Protein AF-A0A5M9MVK0-F1 (afdb_monomer_lite)

Structure (mmCIF, N/CA/C/O backbone):
data_AF-A0A5M9MVK0-F1
#
_entry.id   AF-A0A5M9MVK0-F1
#
loop_
_atom_site.group_PDB
_atom_site.id
_atom_site.type_symbol
_atom_site.label_atom_id
_atom_site.label_alt_id
_atom_site.label_comp_id
_atom_site.label_asym_id
_atom_site.label_entity_id
_atom_site.label_seq_id
_atom_site.pdbx_PDB_ins_code
_atom_site.Cartn_x
_atom_site.Cartn_y
_atom_site.Cartn_z
_atom_site.occupancy
_atom_site.B_iso_or_equiv
_atom_site.auth_seq_id
_atom_site.auth_comp_id
_atom_site.auth_asym_id
_atom_site.auth_atom_id
_atom_site.pdbx_PDB_model_num
ATOM 1 N N . MET A 1 1 ? 0.344 11.524 -24.138 1.00 36.38 1 MET A N 1
ATOM 2 C CA . MET A 1 1 ? -0.843 10.636 -24.146 1.00 36.38 1 MET A CA 1
ATOM 3 C C . MET A 1 1 ? -0.519 9.137 -24.296 1.00 36.38 1 MET A C 1
ATOM 5 O O . MET A 1 1 ? -1.349 8.335 -23.906 1.00 36.38 1 MET A O 1
ATOM 9 N N . GLY A 1 2 ? 0.667 8.726 -24.784 1.00 38.19 2 GLY A N 1
ATOM 10 C CA . GLY A 1 2 ? 0.976 7.302 -25.051 1.00 38.19 2 GLY A CA 1
ATOM 11 C C . GLY A 1 2 ? 1.421 6.419 -23.866 1.00 38.19 2 GLY A C 1
ATOM 12 O O . GLY A 1 2 ? 1.203 5.216 -23.910 1.00 38.19 2 GLY A O 1
ATOM 13 N N . ILE A 1 3 ? 2.002 6.976 -22.795 1.00 40.34 3 ILE A N 1
ATOM 14 C CA . ILE A 1 3 ? 2.539 6.180 -21.662 1.00 40.34 3 ILE A CA 1
ATOM 15 C C . ILE A 1 3 ? 1.427 5.726 -20.691 1.00 40.34 3 ILE A C 1
ATOM 17 O O . ILE A 1 3 ? 1.488 4.633 -20.139 1.00 40.34 3 ILE A O 1
ATOM 21 N N . ALA A 1 4 ? 0.373 6.533 -20.533 1.00 44.88 4 ALA A N 1
ATOM 22 C CA . ALA A 1 4 ? -0.757 6.267 -19.634 1.00 44.88 4 ALA A CA 1
ATOM 23 C C . ALA A 1 4 ? -1.540 4.991 -19.997 1.00 44.88 4 ALA A C 1
ATOM 25 O O . ALA A 1 4 ? -1.917 4.208 -19.124 1.00 44.88 4 ALA A O 1
ATOM 26 N N . LEU A 1 5 ? -1.733 4.766 -21.303 1.00 36.94 5 LEU A N 1
ATOM 27 C CA . LEU A 1 5 ? -2.538 3.669 -21.838 1.00 36.94 5 LEU A CA 1
ATOM 28 C C . LEU A 1 5 ? -1.885 2.297 -21.599 1.00 36.94 5 LEU A C 1
ATOM 30 O O . LEU A 1 5 ? -2.583 1.327 -21.318 1.00 36.94 5 LEU A O 1
ATOM 34 N N . ALA A 1 6 ? -0.550 2.223 -21.641 1.00 43.31 6 ALA A N 1
ATOM 35 C CA . ALA A 1 6 ? 0.194 0.990 -21.373 1.00 43.31 6 ALA A CA 1
ATOM 36 C C . ALA A 1 6 ? 0.114 0.559 -19.898 1.00 43.31 6 ALA A C 1
ATOM 38 O O . ALA A 1 6 ? 0.189 -0.630 -19.595 1.00 43.31 6 ALA A O 1
ATOM 39 N N . LEU A 1 7 ? -0.082 1.516 -18.985 1.00 53.75 7 LEU A N 1
ATOM 40 C CA . LEU A 1 7 ? -0.168 1.267 -17.548 1.00 53.75 7 LEU A CA 1
ATOM 41 C C . LEU A 1 7 ? -1.604 1.027 -17.065 1.00 53.75 7 LEU A C 1
ATOM 43 O O . LEU A 1 7 ? -1.767 0.716 -15.896 1.00 53.75 7 LEU A O 1
ATOM 47 N N . ARG A 1 8 ? -2.632 1.133 -17.926 1.00 61.59 8 ARG A N 1
ATOM 48 C CA . ARG A 1 8 ? -4.062 1.138 -17.538 1.00 61.59 8 ARG A CA 1
ATOM 49 C C . ARG A 1 8 ? -4.407 2.209 -16.492 1.00 61.59 8 ARG A C 1
ATOM 51 O O . ARG A 1 8 ? -5.225 1.982 -15.604 1.00 61.59 8 ARG A O 1
ATOM 58 N N . LEU A 1 9 ? -3.773 3.373 -16.592 1.00 65.62 9 LEU A N 1
ATOM 59 C CA . LEU A 1 9 ? -4.194 4.568 -15.864 1.00 65.62 9 LEU A CA 1
ATOM 60 C C . LEU A 1 9 ? -5.198 5.327 -16.727 1.00 65.62 9 LEU A C 1
ATOM 62 O O . LEU A 1 9 ? -4.966 5.520 -17.925 1.00 65.62 9 LEU A O 1
ATOM 66 N N . THR A 1 10 ? -6.309 5.754 -16.137 1.00 71.31 10 THR A N 1
ATOM 67 C CA . THR A 1 10 ? -7.255 6.631 -16.829 1.00 71.31 10 THR A CA 1
ATOM 68 C C . THR A 1 10 ? -6.709 8.062 -16.885 1.00 71.31 10 THR A C 1
ATOM 70 O O . THR A 1 10 ? -5.793 8.443 -16.151 1.00 71.31 10 THR A O 1
ATOM 73 N N . ALA A 1 11 ? -7.250 8.886 -17.786 1.00 68.81 11 ALA A N 1
ATOM 74 C CA . ALA A 1 11 ? -6.908 10.309 -17.815 1.00 68.81 11 ALA A CA 1
ATOM 75 C C . ALA A 1 11 ? -7.329 11.019 -16.514 1.00 68.81 11 ALA A C 1
ATOM 77 O O . ALA A 1 11 ? -6.632 11.921 -16.053 1.00 68.81 11 ALA A O 1
ATOM 78 N N . GLU A 1 12 ? -8.430 10.567 -15.911 1.00 72.62 12 GLU A N 1
ATOM 79 C CA . GLU A 1 12 ? -8.932 11.051 -14.628 1.00 72.62 12 GLU A CA 1
ATOM 80 C C . GLU A 1 12 ? -7.954 10.730 -13.491 1.00 72.62 12 GLU A C 1
ATOM 82 O O . GLU A 1 12 ? -7.548 11.641 -12.764 1.00 72.62 12 GLU A O 1
ATOM 87 N N . ASP A 1 13 ? -7.460 9.485 -13.429 1.00 73.88 13 ASP A N 1
ATOM 88 C CA . ASP A 1 13 ? -6.416 9.075 -12.482 1.00 73.88 13 ASP A CA 1
ATOM 89 C C . ASP A 1 13 ? -5.228 10.031 -12.551 1.00 73.88 13 ASP A C 1
ATOM 91 O O . ASP A 1 13 ? -4.828 10.590 -11.537 1.00 73.88 13 ASP A O 1
ATOM 95 N N . LEU A 1 14 ? -4.713 1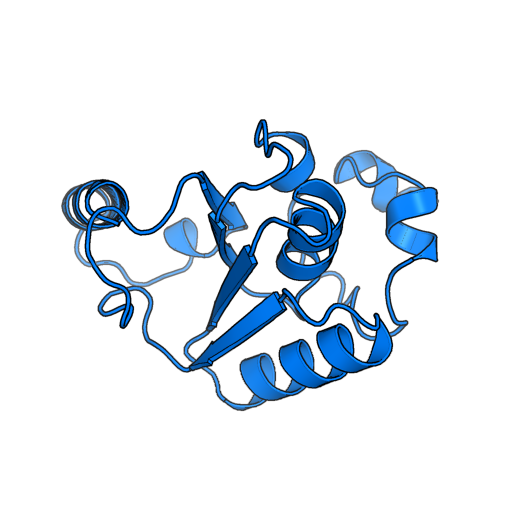0.304 -13.752 1.00 71.69 14 LEU A N 1
ATOM 96 C CA . LEU A 1 14 ? -3.565 11.193 -13.933 1.00 71.69 14 LEU A CA 1
ATOM 97 C C . LEU A 1 14 ? -3.849 12.644 -13.550 1.00 71.69 14 LEU A C 1
ATOM 99 O O . LEU A 1 14 ? -2.997 13.279 -12.934 1.00 71.69 14 LEU A O 1
ATOM 103 N N . SER A 1 15 ? -5.028 13.162 -13.896 1.00 74.25 15 SER A N 1
ATOM 104 C CA . SER A 1 15 ? -5.419 14.540 -13.572 1.00 74.25 15 SER A CA 1
ATOM 105 C C . SER A 1 15 ? -5.560 14.784 -12.068 1.00 74.25 15 SER A C 1
ATOM 107 O O . SER A 1 15 ? -5.383 15.903 -11.598 1.00 74.25 15 SER A O 1
ATOM 109 N N . SER A 1 16 ? -5.836 13.724 -11.309 1.00 76.62 16 SER A N 1
ATOM 110 C CA . SER A 1 16 ? -6.009 13.776 -9.860 1.00 76.62 16 SER A CA 1
ATOM 111 C C . SER A 1 16 ? -4.696 13.625 -9.078 1.00 76.62 16 SER A C 1
ATOM 113 O O . SER A 1 16 ? -4.688 13.725 -7.850 1.00 76.62 16 SER A O 1
ATOM 115 N N . LEU A 1 17 ? -3.571 13.339 -9.739 1.00 77.94 17 LEU A N 1
ATOM 116 C CA . LEU A 1 17 ? -2.289 13.127 -9.066 1.00 77.94 17 LEU A CA 1
ATOM 117 C C . LEU A 1 17 ? -1.498 14.436 -8.926 1.00 77.94 17 LEU A C 1
ATOM 119 O O . LEU A 1 17 ? -1.438 15.225 -9.869 1.00 77.94 17 LEU A O 1
ATOM 123 N N . PRO A 1 18 ? -0.804 14.649 -7.794 1.00 78.31 18 PRO A N 1
ATOM 124 C CA . PRO A 1 18 ? 0.179 15.721 -7.685 1.00 78.31 18 PRO A CA 1
ATOM 125 C C . PRO A 1 18 ? 1.293 15.594 -8.745 1.00 78.31 18 PRO A C 1
ATOM 127 O O . PRO A 1 18 ? 1.743 14.491 -9.060 1.00 78.31 18 PRO A O 1
ATOM 130 N N . GLU A 1 19 ? 1.821 16.722 -9.239 1.00 67.12 19 GLU A N 1
ATOM 131 C CA . GLU A 1 19 ? 2.839 16.752 -10.315 1.00 67.12 19 GLU A CA 1
ATOM 132 C C . GLU A 1 19 ? 4.075 15.871 -10.049 1.00 67.12 19 GLU A C 1
ATOM 134 O O . GLU A 1 19 ? 4.648 15.298 -10.972 1.00 67.12 19 GLU A O 1
ATOM 139 N N . LYS A 1 20 ? 4.492 15.722 -8.783 1.00 61.56 20 LYS A N 1
ATOM 140 C CA . LYS A 1 20 ? 5.680 14.937 -8.391 1.00 61.56 20 LYS A CA 1
ATOM 141 C C . LYS A 1 20 ? 5.396 13.452 -8.146 1.00 61.56 20 LYS A C 1
ATOM 143 O O . LYS A 1 20 ? 6.261 12.742 -7.634 1.00 61.56 20 LYS A O 1
ATOM 148 N N . THR A 1 21 ? 4.199 12.971 -8.472 1.00 60.53 21 THR A N 1
ATOM 149 C CA . THR A 1 21 ? 3.802 11.583 -8.212 1.00 60.53 21 THR A CA 1
ATOM 150 C C . THR A 1 21 ? 4.086 10.647 -9.385 1.00 60.53 21 THR A C 1
ATOM 152 O O . THR A 1 21 ? 4.253 9.448 -9.169 1.00 60.53 21 THR A O 1
ATOM 155 N N . ASN A 1 22 ? 4.228 11.163 -10.606 1.00 63.50 22 ASN A N 1
ATOM 156 C CA . ASN A 1 22 ? 4.587 10.357 -11.770 1.00 63.50 22 ASN A CA 1
ATOM 157 C C . ASN A 1 22 ? 6.067 10.536 -12.143 1.00 63.50 22 ASN A C 1
ATOM 159 O O . ASN A 1 22 ? 6.409 11.266 -13.068 1.00 63.50 22 ASN A O 1
ATOM 163 N N . LEU A 1 23 ? 6.954 9.842 -11.427 1.00 59.09 23 LEU A N 1
ATOM 164 C CA . LEU A 1 23 ? 8.397 9.848 -11.709 1.00 59.09 23 LEU A CA 1
ATOM 165 C C . LEU A 1 23 ? 8.806 8.919 -12.872 1.00 59.09 23 LEU A C 1
ATOM 167 O O . LEU A 1 23 ? 9.993 8.684 -13.075 1.00 59.09 23 LEU A O 1
ATOM 171 N N . GLY A 1 24 ? 7.851 8.324 -13.599 1.00 58.44 24 GLY A N 1
ATOM 172 C CA . GLY A 1 24 ? 8.143 7.355 -14.667 1.00 58.44 24 GLY A CA 1
ATOM 173 C C . GLY A 1 24 ? 8.703 6.010 -14.178 1.00 58.44 24 GLY A C 1
ATOM 174 O O . GLY A 1 24 ? 9.171 5.209 -14.979 1.00 58.44 24 GLY A O 1
ATOM 175 N N . LEU A 1 25 ? 8.656 5.747 -12.868 1.00 57.69 25 LEU A N 1
ATOM 176 C CA . LEU A 1 25 ? 9.147 4.508 -12.244 1.00 57.69 25 LEU A CA 1
ATOM 177 C C . LEU A 1 25 ? 8.075 3.406 -12.148 1.00 57.69 25 LEU A C 1
ATOM 179 O O . LEU A 1 25 ? 8.375 2.273 -11.772 1.00 57.69 25 LEU A O 1
ATOM 183 N N . CYS A 1 26 ? 6.827 3.741 -12.472 1.00 59.19 26 CYS A N 1
ATOM 184 C CA . CYS A 1 26 ? 5.688 2.838 -12.401 1.00 59.19 26 CYS A CA 1
ATOM 185 C C . CYS A 1 26 ? 5.685 1.874 -13.602 1.00 59.19 26 CYS A C 1
ATOM 187 O O . CYS A 1 26 ? 5.766 2.312 -14.748 1.00 59.19 26 CYS A O 1
ATOM 189 N N . CYS A 1 27 ? 5.613 0.564 -13.344 1.00 59.47 27 CYS A N 1
ATOM 190 C CA . CYS A 1 27 ? 5.649 -0.477 -14.383 1.00 59.47 27 CYS A CA 1
ATOM 191 C C . CYS A 1 27 ? 4.252 -1.018 -14.760 1.00 59.47 27 CYS A C 1
ATOM 193 O O . CYS A 1 27 ? 4.146 -1.834 -15.672 1.00 59.47 27 CYS A O 1
ATOM 195 N N . GLY A 1 28 ? 3.193 -0.579 -14.071 1.00 66.38 28 GLY A N 1
ATOM 196 C CA . GLY A 1 28 ? 1.785 -0.917 -14.332 1.00 66.38 28 GLY A CA 1
ATOM 197 C C . GLY A 1 28 ? 0.857 -0.313 -13.272 1.00 66.38 28 GLY A C 1
ATOM 198 O O . GLY A 1 28 ? 1.353 0.199 -12.279 1.00 66.38 28 GLY A O 1
ATOM 199 N N . ASN A 1 29 ? -0.466 -0.385 -13.446 1.00 70.69 29 ASN A N 1
ATOM 200 C CA . ASN A 1 29 ? -1.455 0.008 -12.431 1.00 70.69 29 ASN A CA 1
ATOM 201 C C . ASN A 1 29 ? -2.021 -1.236 -11.713 1.00 70.69 29 ASN A C 1
ATOM 203 O O . ASN A 1 29 ? -3.025 -1.785 -12.178 1.00 70.69 29 ASN A O 1
ATOM 207 N N . PRO A 1 30 ? -1.418 -1.716 -10.606 1.00 71.62 30 PRO A N 1
ATOM 208 C CA . PRO A 1 30 ? -1.944 -2.860 -9.864 1.00 71.62 30 PRO A CA 1
ATOM 209 C C . PRO A 1 30 ? -3.336 -2.586 -9.288 1.00 71.62 30 PRO A C 1
ATOM 211 O O . PRO A 1 30 ? -4.116 -3.525 -9.187 1.00 71.62 30 PRO A O 1
ATOM 214 N N . VAL A 1 31 ? -3.691 -1.330 -8.992 1.00 72.88 31 VAL A N 1
ATOM 215 C CA . VAL A 1 31 ? -5.031 -0.951 -8.504 1.00 72.88 31 VAL A CA 1
ATOM 216 C C . VAL A 1 31 ? -6.105 -1.225 -9.559 1.00 72.88 31 VAL A C 1
ATOM 218 O O . VAL A 1 31 ? -7.204 -1.640 -9.222 1.00 72.88 31 VAL A O 1
ATOM 221 N N . GLY A 1 32 ? -5.785 -1.069 -10.847 1.00 72.88 32 GLY A N 1
ATOM 222 C CA . GLY A 1 32 ? -6.696 -1.403 -11.947 1.00 72.88 32 GLY A CA 1
ATOM 223 C C . GLY A 1 32 ? -6.909 -2.909 -12.163 1.00 72.88 32 GLY A C 1
ATOM 224 O O . GLY A 1 32 ? -7.855 -3.298 -12.845 1.00 72.88 32 GLY A O 1
ATOM 225 N N . PHE A 1 33 ? -6.037 -3.760 -11.611 1.00 75.19 33 PHE A N 1
ATOM 226 C CA . PHE A 1 33 ? -6.177 -5.223 -11.640 1.00 75.19 33 PHE A CA 1
ATOM 227 C C . PHE A 1 33 ? -6.690 -5.792 -10.318 1.00 75.19 33 PHE A C 1
ATOM 229 O O . PHE A 1 33 ? -7.357 -6.825 -10.308 1.00 75.19 33 PHE A O 1
ATOM 236 N N . ALA A 1 34 ? -6.368 -5.135 -9.208 1.00 76.25 34 ALA A N 1
ATOM 237 C CA . ALA A 1 34 ? -6.881 -5.466 -7.900 1.00 76.25 34 ALA A CA 1
ATOM 238 C C . ALA A 1 34 ? -8.358 -5.067 -7.840 1.00 76.25 34 ALA A C 1
ATOM 240 O O . ALA A 1 34 ? -8.733 -3.940 -8.152 1.00 76.25 34 ALA A O 1
ATOM 241 N N . ASN A 1 35 ? -9.221 -5.996 -7.436 1.00 84.38 35 ASN A N 1
ATOM 242 C CA . ASN A 1 35 ? -10.640 -5.711 -7.237 1.00 84.38 35 ASN A CA 1
ATOM 243 C C . ASN A 1 35 ? -10.864 -4.982 -5.902 1.00 84.38 35 ASN A C 1
ATOM 245 O O . ASN A 1 35 ? -11.641 -5.459 -5.081 1.00 84.38 35 ASN A O 1
ATOM 249 N N . VAL A 1 36 ? -10.146 -3.874 -5.689 1.00 89.56 36 VAL A N 1
ATOM 250 C CA . VAL A 1 36 ? -10.219 -3.055 -4.474 1.00 89.56 36 VAL A CA 1
ATOM 251 C C . VAL A 1 36 ? -11.638 -2.526 -4.320 1.00 89.56 36 VAL A C 1
ATOM 253 O O . VAL A 1 36 ? -12.195 -1.925 -5.251 1.00 89.56 36 VAL A O 1
ATOM 256 N N . LYS A 1 37 ? -12.228 -2.749 -3.150 1.00 90.88 37 LYS A N 1
ATOM 257 C CA . LYS A 1 37 ? -13.592 -2.341 -2.819 1.00 90.88 37 LYS A CA 1
ATOM 258 C C . LYS A 1 37 ? -13.597 -1.193 -1.828 1.00 90.88 37 LYS A C 1
ATOM 260 O O . LYS A 1 37 ? -12.628 -0.912 -1.134 1.00 90.88 37 LYS A O 1
ATOM 265 N N . GLU A 1 38 ? -14.733 -0.517 -1.790 1.00 95.31 38 GLU A N 1
ATOM 266 C CA . GLU A 1 38 ? -15.007 0.484 -0.773 1.00 95.31 38 GLU A CA 1
ATOM 267 C C . GLU A 1 38 ? -14.962 -0.138 0.631 1.00 95.31 38 GLU A C 1
ATOM 269 O O . GLU A 1 38 ? -15.485 -1.232 0.837 1.00 95.31 38 GLU A O 1
ATOM 274 N N . GLY A 1 39 ? -14.337 0.567 1.577 1.00 96.31 39 GLY A N 1
ATOM 275 C CA . GLY A 1 39 ? -14.193 0.135 2.968 1.00 96.31 39 GLY A CA 1
ATOM 276 C C . GLY A 1 39 ? -13.028 -0.818 3.246 1.00 96.31 39 GLY A C 1
ATOM 277 O O . GLY A 1 39 ? -12.770 -1.098 4.409 1.00 96.31 39 GLY A O 1
ATOM 278 N N . GLU A 1 40 ? -12.319 -1.303 2.222 1.00 97.00 40 GLU A N 1
ATOM 279 C CA . GLU A 1 40 ? -11.189 -2.222 2.414 1.00 97.00 40 GLU A CA 1
ATOM 280 C C . GLU A 1 40 ? -9.949 -1.513 2.980 1.00 97.00 40 GLU A C 1
ATOM 282 O O . GLU A 1 40 ? -9.681 -0.339 2.698 1.00 97.00 40 GLU A O 1
ATOM 287 N N . THR A 1 41 ? -9.154 -2.267 3.736 1.00 97.12 41 THR A N 1
ATOM 288 C CA . THR A 1 41 ? -7.785 -1.911 4.108 1.00 97.12 41 THR A CA 1
ATOM 289 C C . THR A 1 41 ? -6.819 -2.485 3.078 1.00 97.12 41 THR A C 1
ATOM 291 O O . THR A 1 41 ?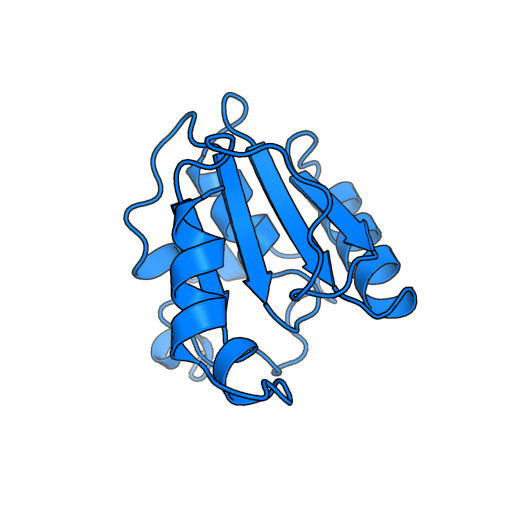 -6.756 -3.697 2.869 1.00 97.12 41 THR A O 1
ATOM 294 N N . VAL A 1 42 ? -6.049 -1.617 2.421 1.00 96.12 42 VAL A N 1
ATOM 295 C CA . VAL A 1 42 ? -5.131 -1.988 1.336 1.00 96.12 42 VAL A CA 1
ATOM 296 C C . VAL A 1 42 ? -3.679 -1.772 1.756 1.00 96.12 42 VAL A C 1
ATOM 298 O O . VAL A 1 42 ? -3.300 -0.676 2.164 1.00 96.12 42 VAL A O 1
ATOM 301 N N . LEU A 1 43 ? -2.835 -2.788 1.585 1.00 94.88 43 LEU A N 1
ATOM 302 C CA . LEU A 1 43 ? -1.384 -2.690 1.756 1.00 94.88 43 LEU A CA 1
ATOM 303 C C . LEU A 1 43 ? -0.696 -2.505 0.399 1.00 94.88 43 LEU A C 1
ATOM 305 O O . LEU A 1 43 ? -0.752 -3.383 -0.464 1.00 94.88 43 LEU A O 1
ATOM 309 N N . ASP A 1 44 ? -0.001 -1.382 0.231 1.00 93.00 44 ASP A N 1
ATOM 310 C CA . ASP A 1 44 ? 0.773 -1.046 -0.962 1.00 93.00 44 ASP A CA 1
ATOM 311 C C . ASP A 1 44 ? 2.265 -1.371 -0.794 1.00 93.00 44 ASP A C 1
ATOM 313 O O . ASP A 1 44 ? 3.004 -0.701 -0.063 1.00 93.00 44 ASP A O 1
ATOM 317 N N . LEU A 1 45 ? 2.712 -2.395 -1.524 1.00 88.50 45 LEU A N 1
ATOM 318 C CA . LEU A 1 45 ? 4.107 -2.808 -1.659 1.00 88.50 45 LEU A CA 1
ATOM 319 C C . LEU A 1 45 ? 4.674 -2.321 -3.002 1.00 88.50 45 LEU A C 1
ATOM 321 O O . LEU A 1 45 ? 4.987 -3.120 -3.892 1.00 88.50 45 LEU A O 1
ATOM 325 N N . SER A 1 46 ? 4.806 -1.004 -3.160 1.00 80.31 46 SER A N 1
ATOM 326 C CA . SER A 1 46 ? 5.270 -0.385 -4.409 1.00 80.31 46 SER A CA 1
ATOM 327 C C . SER A 1 46 ? 6.423 0.598 -4.201 1.00 80.31 46 SER A C 1
ATOM 329 O O . SER A 1 46 ? 6.411 1.467 -3.323 1.00 80.31 46 SER A O 1
ATOM 331 N N . SER A 1 47 ? 7.433 0.487 -5.067 1.00 65.00 47 SER A N 1
ATOM 332 C CA . SER A 1 47 ? 8.620 1.346 -5.080 1.00 65.00 47 SER A CA 1
ATOM 333 C C . SER A 1 47 ? 8.406 2.517 -6.038 1.00 65.00 47 SER A C 1
ATOM 335 O O . SER A 1 47 ? 8.889 2.504 -7.172 1.00 65.00 47 SER A O 1
ATOM 337 N N . SER A 1 48 ? 7.628 3.512 -5.622 1.00 73.44 48 SER A N 1
ATOM 338 C CA . SER A 1 48 ? 7.408 4.734 -6.399 1.00 73.44 48 SER A CA 1
ATOM 339 C C . SER A 1 48 ? 7.060 5.907 -5.483 1.00 73.44 48 SER A C 1
ATOM 341 O O . SER A 1 48 ? 6.951 5.757 -4.276 1.00 73.44 48 SER A O 1
ATOM 343 N N . SER A 1 49 ? 6.860 7.097 -6.036 1.00 75.31 49 SER A N 1
ATOM 344 C CA . SER A 1 49 ? 6.444 8.319 -5.325 1.00 75.31 49 SER A CA 1
ATOM 345 C C . SER A 1 49 ? 5.039 8.265 -4.694 1.00 75.31 49 SER A C 1
ATOM 347 O O . SER A 1 49 ? 4.512 9.304 -4.295 1.00 75.31 49 SER A O 1
ATOM 349 N N . GLY A 1 50 ? 4.427 7.081 -4.612 1.00 80.94 50 GLY A N 1
ATOM 350 C CA . GLY A 1 50 ? 3.122 6.867 -3.996 1.00 80.94 50 GLY A CA 1
ATOM 351 C C . GLY A 1 50 ? 1.949 6.974 -4.968 1.00 80.94 50 GLY A C 1
ATOM 352 O O . GLY A 1 50 ? 0.865 7.349 -4.553 1.00 80.94 50 GLY A O 1
ATOM 353 N N . ILE A 1 51 ? 2.126 6.677 -6.259 1.00 86.19 51 ILE A N 1
ATOM 354 C CA . ILE A 1 51 ? 0.985 6.686 -7.192 1.00 86.19 51 ILE A CA 1
ATOM 355 C C . ILE A 1 51 ? -0.062 5.628 -6.812 1.00 86.19 51 ILE A C 1
ATOM 357 O O . ILE A 1 51 ? -1.248 5.935 -6.750 1.00 86.19 51 ILE A O 1
ATOM 361 N N . ASP A 1 52 ? 0.391 4.417 -6.488 1.00 88.31 52 ASP A N 1
ATOM 362 C CA . ASP A 1 52 ? -0.475 3.268 -6.226 1.00 88.31 52 ASP A CA 1
ATOM 363 C C . ASP A 1 52 ? -1.290 3.465 -4.934 1.00 88.31 52 ASP A C 1
ATOM 365 O O . ASP A 1 52 ? -2.508 3.295 -4.959 1.00 88.31 52 ASP A O 1
ATOM 369 N N . VAL A 1 53 ? -0.665 3.953 -3.851 1.00 92.00 53 VAL A N 1
ATOM 370 C CA . VAL A 1 53 ? -1.375 4.331 -2.614 1.00 92.00 53 VAL A CA 1
ATOM 371 C C . VAL A 1 53 ? -2.455 5.394 -2.852 1.00 92.00 53 VAL A C 1
ATOM 373 O O . VAL A 1 53 ? -3.560 5.242 -2.339 1.00 92.00 53 VAL A O 1
ATOM 376 N N . LEU A 1 54 ? -2.207 6.437 -3.657 1.00 92.06 54 LEU A N 1
ATOM 377 C CA . LEU A 1 54 ? -3.222 7.473 -3.915 1.00 92.06 54 LEU A CA 1
ATOM 378 C C . LEU A 1 54 ? -4.418 6.919 -4.698 1.00 92.06 54 LEU A C 1
ATOM 380 O O . LEU A 1 54 ? -5.567 7.229 -4.380 1.00 92.06 54 LEU A O 1
ATOM 384 N N . LEU A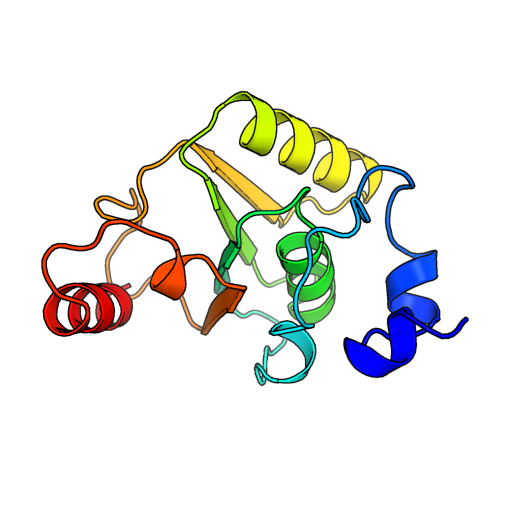 1 55 ? -4.156 6.089 -5.710 1.00 90.81 55 LEU A N 1
ATOM 385 C CA . LEU A 1 55 ? -5.208 5.467 -6.515 1.00 90.81 55 LEU A CA 1
ATOM 386 C C . LEU A 1 55 ? -6.026 4.469 -5.690 1.00 90.81 55 LEU A C 1
ATOM 388 O O . LEU A 1 55 ? -7.256 4.499 -5.738 1.00 90.81 55 LEU A O 1
ATOM 392 N N . ALA A 1 56 ? -5.362 3.633 -4.889 1.00 92.50 56 ALA A N 1
ATOM 393 C CA . ALA A 1 56 ? -6.023 2.695 -3.988 1.00 92.50 56 ALA A CA 1
ATOM 394 C C . ALA A 1 56 ? -6.891 3.427 -2.957 1.00 92.50 56 ALA A C 1
ATOM 396 O O . ALA A 1 56 ? -8.059 3.083 -2.790 1.00 92.50 56 ALA A O 1
ATOM 397 N N . THR A 1 57 ? -6.375 4.506 -2.363 1.00 95.00 57 THR A N 1
ATOM 398 C CA . THR A 1 57 ? -7.106 5.279 -1.348 1.00 95.00 57 THR A CA 1
ATOM 399 C C . THR A 1 57 ? -8.402 5.874 -1.902 1.00 95.00 57 THR A C 1
ATOM 401 O O . THR A 1 57 ? -9.458 5.822 -1.272 1.00 95.00 57 THR A O 1
ATOM 404 N N . ARG A 1 58 ? -8.363 6.396 -3.133 1.00 92.94 58 ARG A N 1
ATOM 405 C CA . ARG A 1 58 ? -9.572 6.887 -3.814 1.00 92.94 58 ARG A CA 1
ATOM 406 C C . ARG A 1 58 ? -10.580 5.776 -4.078 1.00 92.94 58 ARG A C 1
ATOM 408 O O . ARG A 1 58 ? -11.786 6.020 -4.025 1.00 92.94 58 ARG A O 1
ATOM 415 N N . ARG A 1 59 ? -10.100 4.562 -4.351 1.00 92.88 59 ARG A N 1
ATOM 416 C CA . ARG A 1 59 ? -10.937 3.399 -4.649 1.00 92.88 59 ARG A CA 1
ATOM 417 C C . ARG A 1 59 ? -11.631 2.837 -3.410 1.00 92.88 59 ARG A C 1
ATOM 419 O O . ARG A 1 59 ? -12.798 2.463 -3.524 1.00 92.88 59 ARG A O 1
ATOM 426 N N . VAL A 1 60 ? -10.952 2.824 -2.260 1.00 95.38 60 VAL A N 1
ATOM 427 C CA . VAL A 1 60 ? -11.527 2.363 -0.983 1.00 95.38 60 VAL A CA 1
ATOM 428 C C . VAL A 1 60 ? -12.474 3.377 -0.341 1.00 95.38 60 VAL A C 1
ATOM 430 O O . VAL A 1 60 ? -13.222 3.006 0.561 1.00 95.38 60 VAL A O 1
ATOM 433 N N . ARG A 1 61 ? -12.502 4.627 -0.842 1.00 94.69 61 ARG A N 1
ATOM 434 C CA . ARG A 1 61 ? -13.332 5.741 -0.332 1.00 94.69 61 ARG A CA 1
ATOM 435 C C . ARG A 1 61 ? -12.974 6.107 1.123 1.00 94.69 61 ARG A C 1
ATOM 437 O O . ARG A 1 61 ? -12.145 5.434 1.726 1.00 94.69 61 ARG A O 1
ATOM 444 N N . PRO A 1 62 ? -13.560 7.167 1.715 1.00 94.94 62 PRO A N 1
ATOM 445 C CA . PRO A 1 62 ? -13.186 7.613 3.063 1.00 94.94 62 PRO A CA 1
ATOM 446 C C . PRO A 1 62 ? -13.363 6.575 4.184 1.00 94.94 62 PRO A C 1
ATOM 448 O O . PRO A 1 62 ? -12.790 6.755 5.252 1.00 94.94 62 PRO A O 1
ATOM 451 N N . ASN A 1 63 ? -14.150 5.517 3.957 1.00 94.50 63 ASN A N 1
ATOM 452 C CA . ASN A 1 63 ? -14.402 4.458 4.940 1.00 94.50 63 ASN A CA 1
ATOM 453 C C . ASN A 1 63 ? -13.352 3.335 4.933 1.00 94.50 63 ASN A C 1
ATOM 455 O O . ASN A 1 63 ? -13.378 2.502 5.833 1.00 94.50 63 ASN A O 1
ATOM 459 N N . GLY A 1 64 ? -12.480 3.268 3.924 1.00 97.06 64 GLY A N 1
ATOM 460 C CA . GLY A 1 64 ? -11.364 2.319 3.894 1.00 97.06 64 GLY A CA 1
ATOM 461 C C . GLY A 1 64 ? -10.040 2.981 4.255 1.00 97.06 64 GLY A C 1
ATOM 462 O O . GLY A 1 64 ? -9.978 4.194 4.452 1.00 97.06 64 GLY A O 1
ATOM 463 N N . GLU A 1 65 ? -8.965 2.199 4.291 1.00 97.50 65 GLU A N 1
ATOM 464 C CA . GLU A 1 65 ? -7.618 2.679 4.615 1.00 97.50 65 GLU A CA 1
ATOM 465 C C . GLU A 1 65 ? -6.602 2.163 3.589 1.00 97.50 65 GLU A C 1
ATOM 467 O O . GLU A 1 65 ? -6.732 1.070 3.043 1.00 97.50 65 GLU A O 1
ATOM 472 N N . THR A 1 66 ? -5.562 2.940 3.292 1.00 97.19 66 THR A N 1
ATOM 473 C CA . THR A 1 66 ? -4.426 2.447 2.502 1.00 97.19 66 THR A CA 1
ATOM 474 C C . THR A 1 66 ? -3.107 2.716 3.211 1.00 97.19 66 THR A C 1
ATOM 476 O O . THR A 1 66 ? -2.811 3.832 3.641 1.00 97.19 66 THR A O 1
ATOM 479 N N . ILE A 1 67 ? -2.286 1.675 3.312 1.00 96.00 67 ILE A N 1
ATOM 480 C CA . ILE A 1 67 ? -1.017 1.669 4.028 1.00 96.00 67 ILE A CA 1
ATOM 481 C C . ILE A 1 67 ? 0.090 1.369 3.030 1.00 96.00 67 ILE A C 1
ATOM 483 O O . ILE A 1 67 ? 0.163 0.273 2.486 1.00 96.00 67 ILE A O 1
ATOM 487 N N . ARG A 1 68 ? 0.983 2.327 2.797 1.00 94.19 68 ARG A N 1
ATOM 488 C CA . ARG A 1 68 ? 2.171 2.121 1.966 1.00 94.19 68 ARG A CA 1
ATOM 489 C C . ARG A 1 68 ? 3.384 1.788 2.819 1.00 94.19 68 ARG A C 1
ATOM 491 O O . ARG A 1 68 ? 3.630 2.456 3.818 1.00 94.19 68 ARG A O 1
ATOM 498 N N . VAL A 1 69 ? 4.182 0.816 2.383 1.00 92.69 69 VAL A N 1
ATOM 499 C CA . VAL A 1 69 ? 5.459 0.463 3.023 1.00 92.69 69 VAL A CA 1
ATOM 500 C C . VAL A 1 69 ? 6.628 0.804 2.107 1.00 92.69 69 VAL A C 1
ATOM 502 O O . VAL A 1 69 ? 6.681 0.353 0.963 1.00 92.69 69 VAL A O 1
ATOM 505 N N . ASP A 1 70 ? 7.607 1.541 2.626 1.00 90.88 70 ASP A N 1
ATOM 506 C CA . ASP A 1 70 ? 8.911 1.727 1.984 1.00 90.88 70 ASP A CA 1
ATOM 507 C C . ASP A 1 70 ? 10.016 1.682 3.046 1.00 90.88 70 ASP A C 1
ATOM 509 O O . ASP A 1 70 ? 9.813 2.100 4.179 1.00 90.88 70 ASP A O 1
ATOM 513 N N . MET A 1 71 ? 11.195 1.173 2.697 1.00 89.50 71 MET A N 1
ATOM 514 C CA . MET A 1 71 ? 12.330 1.120 3.626 1.00 89.50 71 MET A CA 1
ATOM 515 C C . MET A 1 71 ? 13.162 2.409 3.621 1.00 89.50 71 MET A C 1
ATOM 517 O O . MET A 1 71 ? 14.071 2.556 4.430 1.00 89.50 71 MET A O 1
ATOM 521 N N . THR A 1 72 ? 12.919 3.305 2.661 1.00 90.38 72 THR A N 1
ATOM 522 C CA . THR A 1 72 ? 13.716 4.513 2.454 1.00 90.38 72 THR A CA 1
ATOM 523 C C . THR A 1 72 ? 12.959 5.724 2.971 1.00 90.38 72 THR A C 1
ATOM 525 O O . THR A 1 72 ? 11.966 6.143 2.373 1.00 90.38 72 THR A O 1
ATOM 528 N N . LYS A 1 73 ? 13.480 6.357 4.024 1.00 91.25 73 LYS A N 1
ATOM 529 C CA . LYS A 1 73 ? 12.887 7.553 4.635 1.00 91.25 73 LYS A CA 1
ATOM 530 C C . LYS A 1 73 ? 12.494 8.646 3.632 1.00 91.25 73 LYS A C 1
ATOM 532 O O . LYS A 1 73 ? 11.383 9.158 3.680 1.00 91.25 73 LYS A O 1
ATOM 537 N N . SER A 1 74 ? 13.355 8.957 2.660 1.00 90.56 74 SER A N 1
ATOM 538 C CA . SER A 1 74 ? 13.063 9.986 1.647 1.00 90.56 74 SER A CA 1
ATOM 539 C C . SER A 1 74 ? 11.854 9.651 0.761 1.00 90.56 74 SER A C 1
ATOM 541 O O . SER A 1 74 ? 11.144 10.557 0.324 1.00 90.56 74 SER A O 1
ATOM 543 N N . MET A 1 75 ? 11.590 8.364 0.511 1.00 89.25 75 MET A N 1
ATOM 544 C CA . MET A 1 75 ? 10.428 7.908 -0.258 1.00 89.25 75 MET A CA 1
ATOM 545 C C . MET A 1 75 ? 9.148 7.898 0.571 1.00 89.25 75 MET A C 1
ATOM 547 O O . MET A 1 75 ? 8.078 8.153 0.014 1.00 89.25 75 MET A O 1
ATOM 551 N N . VAL A 1 76 ? 9.252 7.633 1.876 1.00 92.56 76 VAL A N 1
ATOM 552 C CA . VAL A 1 76 ? 8.144 7.767 2.833 1.00 92.56 76 VAL A CA 1
ATOM 553 C C . VAL A 1 76 ? 7.724 9.232 2.921 1.00 92.56 76 VAL A C 1
ATOM 555 O O . VAL A 1 76 ? 6.577 9.553 2.625 1.00 92.56 76 VAL A O 1
ATOM 558 N N . GLU A 1 77 ? 8.672 10.138 3.172 1.00 92.94 77 GLU A N 1
ATOM 559 C CA . GLU A 1 77 ? 8.417 11.583 3.247 1.00 92.94 77 GLU A CA 1
ATOM 560 C C . GLU A 1 77 ? 7.828 12.147 1.943 1.00 92.94 77 GLU A C 1
ATOM 562 O O . GLU A 1 77 ? 6.950 13.013 1.963 1.00 92.94 77 GLU A O 1
ATOM 567 N N . LEU A 1 78 ? 8.303 11.677 0.783 1.00 91.44 78 LEU A N 1
ATOM 568 C CA . LEU A 1 78 ? 7.739 12.070 -0.510 1.00 91.44 78 LEU A CA 1
ATOM 569 C C . LEU A 1 78 ? 6.294 11.578 -0.667 1.00 91.44 78 LEU A C 1
ATOM 571 O O . LEU A 1 78 ? 5.447 12.320 -1.168 1.00 91.44 78 LEU A O 1
ATOM 575 N N . SER A 1 79 ? 6.011 10.351 -0.227 1.00 91.88 79 SER A N 1
ATOM 576 C CA . SER A 1 79 ? 4.662 9.784 -0.229 1.00 91.88 79 SER A CA 1
ATOM 577 C C . SER A 1 79 ? 3.712 10.589 0.636 1.00 91.88 79 SER A C 1
ATOM 579 O O . SER A 1 79 ? 2.636 10.952 0.178 1.00 91.88 79 SER A O 1
ATOM 581 N N . GLU A 1 80 ? 4.116 10.892 1.869 1.00 93.50 80 GLU A N 1
ATOM 582 C CA . GLU A 1 80 ? 3.305 11.646 2.822 1.00 93.50 80 GLU A CA 1
ATOM 583 C C . GLU A 1 80 ? 2.995 13.042 2.291 1.00 93.50 80 GLU A C 1
ATOM 585 O O . GLU A 1 80 ? 1.845 13.472 2.320 1.00 93.50 80 GLU A O 1
ATOM 590 N N . LYS A 1 81 ? 3.983 13.723 1.696 1.00 93.81 81 LYS A N 1
ATOM 591 C CA . LYS A 1 81 ? 3.761 15.013 1.025 1.00 93.81 81 LYS A CA 1
ATOM 592 C C . LYS A 1 81 ? 2.740 14.908 -0.106 1.00 93.81 81 LYS A C 1
ATOM 594 O O . LYS A 1 81 ? 1.945 15.825 -0.291 1.00 93.81 81 LYS A O 1
ATOM 599 N N . ASN A 1 82 ? 2.764 13.825 -0.880 1.00 92.44 82 ASN A N 1
ATOM 600 C CA . ASN A 1 82 ? 1.807 13.616 -1.966 1.00 92.44 82 ASN A CA 1
ATOM 601 C C . ASN A 1 82 ? 0.407 13.265 -1.439 1.00 92.44 82 ASN A C 1
ATOM 603 O O . ASN A 1 82 ? -0.571 13.781 -1.970 1.00 92.44 82 ASN A O 1
ATOM 607 N N . ILE A 1 83 ? 0.316 12.462 -0.376 1.00 93.88 83 ILE A N 1
ATOM 608 C CA . ILE A 1 83 ? -0.9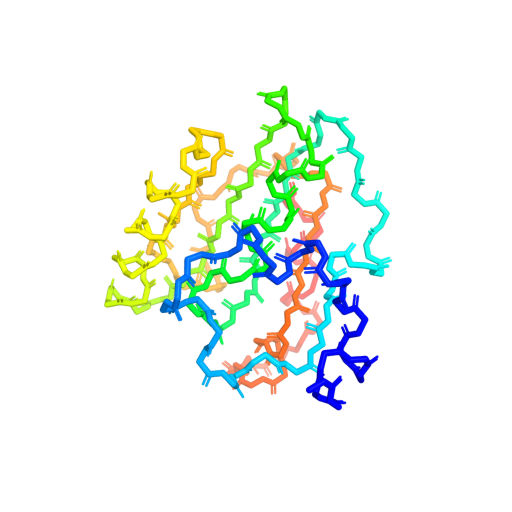30 12.140 0.334 1.00 93.88 83 ILE A CA 1
ATOM 609 C C . ILE A 1 83 ? -1.580 13.412 0.887 1.00 93.88 83 ILE A C 1
ATOM 611 O O . ILE A 1 83 ? -2.754 13.662 0.629 1.00 93.88 83 ILE A O 1
ATOM 615 N N . GLN A 1 84 ? -0.799 14.255 1.568 1.00 94.00 84 GLN A N 1
ATOM 616 C CA . GLN A 1 84 ? -1.266 15.533 2.108 1.00 94.00 84 GLN A CA 1
ATOM 617 C C . GLN A 1 84 ? -1.772 16.463 1.003 1.00 94.00 84 GLN A C 1
ATOM 619 O O . GLN A 1 84 ? -2.857 17.019 1.117 1.00 94.00 84 GLN A O 1
ATOM 624 N N . LYS A 1 85 ? -1.021 16.597 -0.098 1.00 93.50 85 LYS A N 1
ATOM 625 C CA . LYS A 1 85 ? -1.435 17.410 -1.256 1.00 93.50 85 LYS A CA 1
ATOM 626 C C . LYS A 1 85 ? -2.684 16.889 -1.959 1.00 93.50 85 LYS A C 1
ATOM 628 O O . LYS A 1 85 ? -3.370 17.670 -2.603 1.00 93.50 85 LYS A O 1
ATOM 633 N N . ALA A 1 86 ? -2.927 15.585 -1.892 1.00 91.62 86 ALA A N 1
ATOM 634 C CA . ALA A 1 86 ? -4.111 14.952 -2.455 1.00 91.62 86 ALA A CA 1
ATOM 635 C C . ALA A 1 86 ? -5.310 14.963 -1.490 1.00 91.62 86 ALA A C 1
ATOM 637 O O . ALA A 1 86 ? -6.371 14.475 -1.874 1.00 91.62 86 ALA A O 1
ATOM 638 N N . GLU A 1 87 ? -5.135 15.487 -0.270 1.00 95.25 87 GLU A N 1
ATOM 639 C CA . GLU A 1 87 ? -6.165 15.586 0.774 1.00 95.25 87 GLU A CA 1
ATOM 640 C C . GLU A 1 87 ? -6.769 14.225 1.169 1.00 95.25 87 GLU A C 1
ATOM 642 O O . GLU A 1 87 ? -7.945 14.107 1.505 1.00 95.25 87 GLU A O 1
ATOM 647 N N . LEU A 1 88 ? -5.947 13.171 1.143 1.00 95.56 88 LEU A N 1
ATOM 648 C CA . LEU A 1 88 ? -6.366 11.801 1.446 1.00 95.56 88 LEU A CA 1
ATOM 649 C C . LEU A 1 88 ? -5.993 11.423 2.884 1.00 95.56 88 LEU A C 1
ATOM 651 O O . LEU A 1 88 ? -4.934 10.854 3.137 1.00 95.56 88 LEU A O 1
ATOM 655 N N . SER A 1 89 ? -6.860 11.748 3.844 1.00 95.56 89 SER A N 1
ATOM 656 C CA . SER A 1 89 ? -6.617 11.505 5.277 1.00 95.56 89 SER A CA 1
ATOM 657 C C . SER A 1 89 ? -6.586 10.026 5.675 1.00 95.56 89 SER A C 1
ATOM 659 O O . SER A 1 89 ? -6.042 9.688 6.722 1.00 95.56 89 SER A O 1
ATOM 661 N N . ASN A 1 90 ? -7.146 9.148 4.844 1.00 96.81 90 ASN A N 1
ATOM 662 C CA . ASN A 1 90 ? -7.197 7.701 5.043 1.00 96.81 90 ASN A CA 1
ATOM 663 C C . ASN A 1 90 ? -6.070 6.941 4.312 1.00 96.81 90 ASN A C 1
ATOM 665 O O . ASN A 1 90 ? -6.155 5.730 4.104 1.00 96.81 90 ASN A O 1
ATOM 669 N N . ALA A 1 91 ? -5.005 7.650 3.929 1.00 96.94 91 ALA A N 1
ATOM 670 C CA . ALA A 1 91 ? -3.760 7.069 3.444 1.00 96.94 91 ALA A CA 1
ATOM 671 C C . ALA A 1 91 ? -2.615 7.362 4.414 1.00 96.94 91 ALA A C 1
ATOM 673 O O . ALA A 1 91 ? -2.473 8.483 4.903 1.00 96.94 91 ALA A O 1
ATOM 674 N N . LYS A 1 92 ? -1.728 6.388 4.619 1.00 95.06 92 LYS A N 1
ATOM 675 C CA . LYS A 1 92 ? -0.479 6.589 5.366 1.00 95.06 92 LYS A CA 1
ATOM 676 C C . LYS A 1 92 ? 0.691 5.866 4.720 1.00 95.06 92 LYS A C 1
ATOM 678 O O . LYS A 1 92 ? 0.519 4.869 4.019 1.00 95.06 92 LYS A O 1
ATOM 683 N N . SER A 1 93 ? 1.895 6.367 4.969 1.00 95.06 93 SER A N 1
ATOM 684 C CA . SER A 1 93 ? 3.141 5.716 4.573 1.00 95.06 93 SER A CA 1
ATOM 685 C C . SER A 1 93 ? 3.928 5.366 5.827 1.00 95.06 93 SER A C 1
ATOM 687 O O . SER A 1 93 ? 4.039 6.188 6.728 1.00 95.06 93 SER A O 1
ATOM 689 N N . ILE A 1 94 ? 4.478 4.158 5.891 1.00 94.62 94 ILE A N 1
ATOM 690 C CA . ILE A 1 94 ? 5.299 3.706 7.014 1.00 94.62 94 ILE A CA 1
ATOM 691 C C . ILE A 1 94 ? 6.701 3.336 6.536 1.00 94.62 94 ILE A C 1
ATOM 693 O O . ILE A 1 94 ? 6.872 2.697 5.493 1.00 94.62 94 ILE A O 1
ATOM 697 N N . GLU A 1 95 ? 7.704 3.750 7.310 1.00 94.06 95 GLU A N 1
ATOM 698 C CA . GLU A 1 95 ? 9.091 3.345 7.101 1.00 94.06 95 GLU A CA 1
ATOM 699 C C . GLU A 1 95 ? 9.296 1.943 7.676 1.00 94.06 95 GLU A C 1
ATOM 701 O O . GLU A 1 95 ? 9.367 1.758 8.891 1.00 94.06 95 GLU A O 1
ATOM 706 N N . ALA A 1 96 ? 9.353 0.934 6.810 1.00 92.25 96 ALA A N 1
ATOM 707 C CA . ALA A 1 96 ? 9.580 -0.442 7.222 1.00 92.25 96 ALA A CA 1
ATOM 708 C C . ALA A 1 96 ? 10.229 -1.273 6.115 1.00 92.25 96 ALA A C 1
ATOM 710 O O . ALA A 1 96 ? 10.055 -1.047 4.916 1.00 92.25 96 ALA A O 1
ATOM 711 N N . ASN A 1 97 ? 10.961 -2.308 6.524 1.00 88.69 97 ASN A N 1
ATOM 712 C CA . ASN A 1 97 ? 11.401 -3.333 5.592 1.00 88.69 97 ASN A CA 1
ATOM 713 C C . ASN A 1 97 ? 10.214 -4.243 5.261 1.00 88.69 97 ASN A C 1
ATOM 715 O O . ASN A 1 97 ? 9.553 -4.743 6.166 1.00 88.69 97 ASN A O 1
ATOM 719 N N . ILE A 1 98 ? 9.993 -4.556 3.983 1.00 86.81 98 ILE A N 1
ATOM 720 C CA . ILE A 1 98 ? 8.921 -5.475 3.560 1.00 86.81 98 ILE A CA 1
ATOM 721 C C . ILE A 1 98 ? 9.006 -6.868 4.210 1.00 86.81 98 ILE A C 1
ATOM 723 O O . ILE A 1 98 ? 8.026 -7.607 4.212 1.00 86.81 98 ILE A O 1
ATOM 727 N N . ASN A 1 99 ? 10.174 -7.255 4.741 1.00 83.94 99 ASN A N 1
ATOM 728 C CA . ASN A 1 99 ? 10.365 -8.499 5.488 1.00 83.94 99 ASN A CA 1
ATOM 729 C C . ASN A 1 99 ? 9.847 -8.446 6.931 1.00 83.94 99 ASN A C 1
ATOM 731 O O . ASN A 1 99 ? 9.696 -9.500 7.540 1.00 83.94 99 ASN A O 1
ATOM 735 N N . SER A 1 100 ? 9.588 -7.252 7.457 1.00 88.00 100 SER A N 1
ATOM 736 C CA . SER A 1 100 ? 9.158 -6.997 8.829 1.00 88.00 100 SER A CA 1
ATOM 737 C C . SER A 1 100 ? 8.209 -5.798 8.844 1.00 88.00 100 SER A C 1
ATOM 739 O O . SER A 1 100 ? 8.563 -4.715 9.312 1.00 88.00 100 SER A O 1
ATOM 741 N N . ILE A 1 101 ? 7.017 -5.985 8.2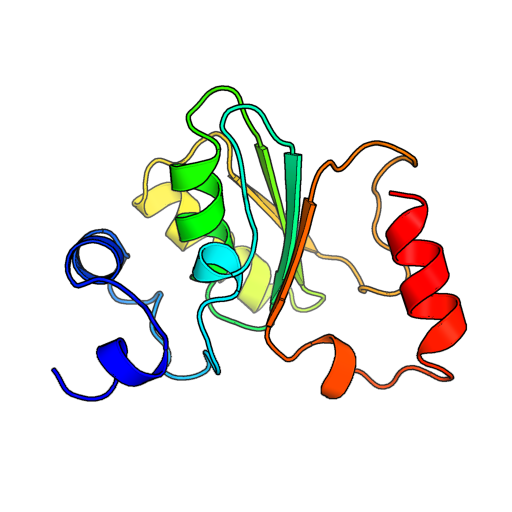76 1.00 92.00 101 ILE A N 1
ATOM 742 C CA . ILE A 1 101 ? 5.983 -4.949 8.225 1.00 92.00 101 ILE A CA 1
ATOM 743 C C . ILE A 1 101 ? 5.298 -4.903 9.602 1.00 92.00 101 ILE A C 1
ATOM 745 O O . ILE A 1 101 ? 4.826 -5.948 10.056 1.00 92.00 101 ILE A O 1
ATOM 749 N N . PRO A 1 102 ? 5.249 -3.739 10.279 1.00 93.62 102 PRO A N 1
ATOM 750 C CA . PRO A 1 102 ? 4.698 -3.604 11.626 1.00 93.62 102 PRO A CA 1
ATOM 751 C C . PRO A 1 102 ? 3.166 -3.489 11.588 1.00 93.62 102 PRO A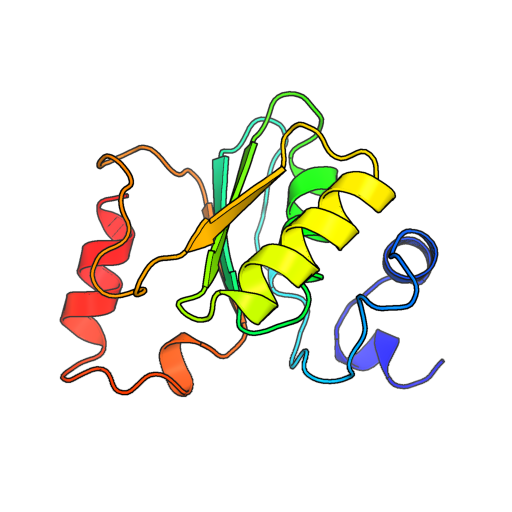 C 1
ATOM 753 O O . PRO A 1 102 ? 2.595 -2.499 12.040 1.00 93.62 102 PRO A O 1
ATOM 756 N N . LEU A 1 103 ? 2.507 -4.490 11.004 1.00 93.50 103 LEU A N 1
ATOM 757 C CA . LEU A 1 103 ? 1.052 -4.607 10.964 1.00 93.50 103 LEU A CA 1
ATOM 758 C C . LEU A 1 103 ? 0.603 -5.865 11.720 1.00 93.50 103 LEU A C 1
ATOM 760 O O . LEU A 1 103 ? 1.352 -6.844 11.751 1.00 93.50 103 LEU A O 1
ATOM 764 N N . PRO A 1 104 ? -0.588 -5.851 12.343 1.00 93.31 104 PRO A N 1
ATOM 765 C CA . PRO A 1 104 ? -1.174 -7.051 12.928 1.00 93.31 104 PRO A CA 1
ATOM 766 C C . PRO A 1 104 ? -1.512 -8.094 11.858 1.00 93.31 104 PRO A C 1
ATOM 768 O O . PRO A 1 104 ? -1.755 -7.749 10.702 1.00 93.31 104 PRO A O 1
ATOM 771 N N . ASP A 1 105 ? -1.593 -9.359 12.257 1.00 92.06 105 ASP A N 1
ATOM 772 C CA . ASP A 1 105 ? -2.185 -10.394 11.408 1.00 92.06 105 ASP A CA 1
ATOM 773 C C . ASP A 1 105 ? -3.679 -10.104 11.159 1.00 92.06 105 ASP A C 1
ATOM 775 O O . ASP A 1 105 ? -4.363 -9.561 12.031 1.00 92.06 105 ASP A O 1
ATOM 779 N N . SER A 1 106 ? -4.192 -10.503 9.990 1.00 93.19 106 SER A N 1
ATOM 780 C CA . SER A 1 106 ? -5.594 -10.355 9.566 1.00 93.19 106 SER A CA 1
ATOM 781 C C . SER A 1 106 ? -6.107 -8.912 9.667 1.00 93.19 106 SER A C 1
ATOM 783 O O . SER A 1 106 ? -7.235 -8.671 10.094 1.00 93.19 106 SER A O 1
ATOM 785 N N . SER A 1 107 ? -5.253 -7.949 9.322 1.00 94.12 107 SER A N 1
ATOM 786 C CA . SER A 1 107 ? -5.526 -6.510 9.349 1.00 94.12 107 SER A CA 1
ATOM 787 C C . SER A 1 107 ? -5.713 -5.890 7.963 1.00 94.12 107 SER A C 1
ATOM 789 O O . SER A 1 107 ? -6.059 -4.713 7.879 1.00 94.12 107 SER A O 1
ATOM 791 N N . VAL A 1 108 ? -5.479 -6.640 6.882 1.00 94.38 108 VAL A N 1
ATOM 792 C CA . VAL A 1 108 ? -5.511 -6.139 5.505 1.00 94.38 108 VAL A CA 1
ATOM 793 C C . VAL A 1 108 ? -6.438 -6.995 4.639 1.00 94.38 108 VAL A C 1
ATOM 795 O O . VAL A 1 108 ? -6.350 -8.217 4.623 1.00 94.38 108 VAL A O 1
ATOM 798 N N . ASP A 1 109 ? -7.293 -6.350 3.846 1.00 94.38 109 ASP A N 1
ATOM 799 C CA . ASP A 1 109 ? -8.209 -7.030 2.920 1.00 94.38 109 ASP A CA 1
ATOM 800 C C . ASP A 1 109 ? -7.573 -7.274 1.542 1.00 94.38 109 ASP A C 1
ATOM 802 O O . ASP A 1 109 ? -7.896 -8.239 0.843 1.00 94.38 109 ASP A O 1
ATOM 806 N N . CYS A 1 110 ? -6.661 -6.390 1.122 1.00 93.12 110 CYS A N 1
ATOM 807 C CA . CYS A 1 110 ? -6.021 -6.454 -0.188 1.00 93.12 110 CYS A CA 1
ATOM 808 C C . CYS A 1 110 ? -4.547 -6.035 -0.140 1.00 93.12 110 CYS A C 1
ATOM 810 O O . CYS A 1 110 ? -4.193 -4.999 0.416 1.00 93.12 110 CYS A O 1
ATOM 812 N N . ILE A 1 111 ? -3.677 -6.800 -0.803 1.00 91.94 111 ILE A N 1
ATOM 813 C CA . ILE A 1 111 ? -2.266 -6.445 -0.980 1.00 91.94 111 ILE A CA 1
ATOM 814 C C . ILE A 1 111 ? -2.009 -6.165 -2.455 1.00 91.94 111 ILE A C 1
ATOM 816 O O . ILE A 1 111 ? -2.187 -7.041 -3.306 1.00 91.94 111 ILE A O 1
ATOM 820 N N . ILE A 1 112 ? -1.528 -4.961 -2.753 1.00 89.94 112 ILE A N 1
ATOM 821 C CA . ILE A 1 112 ? -1.060 -4.580 -4.084 1.00 89.94 112 ILE A CA 1
ATOM 822 C C . ILE A 1 112 ? 0.468 -4.539 -4.100 1.00 89.94 112 ILE A C 1
ATOM 824 O O . ILE A 1 112 ? 1.120 -4.163 -3.129 1.00 89.94 112 ILE A O 1
ATOM 828 N N . ASN A 1 113 ? 1.064 -4.955 -5.214 1.00 84.38 113 ASN A N 1
ATOM 829 C CA . ASN A 1 113 ? 2.509 -4.900 -5.410 1.00 84.38 113 ASN A CA 1
ATOM 830 C C . ASN A 1 113 ? 2.822 -4.449 -6.832 1.00 84.38 113 ASN A C 1
ATOM 832 O O . ASN A 1 113 ? 2.361 -5.061 -7.799 1.00 84.38 113 ASN A O 1
ATOM 836 N N . ASN A 1 114 ? 3.714 -3.470 -6.944 1.00 79.94 114 ASN A N 1
ATOM 837 C CA . ASN A 1 114 ? 4.269 -3.021 -8.211 1.00 79.94 114 ASN A CA 1
ATOM 838 C C . ASN A 1 114 ? 5.795 -3.165 -8.194 1.00 79.94 114 ASN A C 1
ATOM 840 O O . ASN A 1 114 ? 6.517 -2.348 -7.626 1.00 79.94 114 ASN A O 1
ATOM 844 N N . CYS A 1 115 ? 6.299 -4.237 -8.813 1.00 72.50 115 CYS A N 1
ATOM 845 C CA . CYS A 1 115 ? 7.726 -4.528 -9.023 1.00 72.50 115 CYS A CA 1
ATOM 846 C C . CYS A 1 115 ? 8.627 -4.729 -7.787 1.00 72.50 115 CYS A C 1
ATOM 848 O O . CYS A 1 115 ? 9.761 -5.180 -7.973 1.00 72.50 115 CYS A O 1
ATOM 850 N N . VAL A 1 116 ? 8.161 -4.499 -6.556 1.00 71.06 116 VAL A N 1
ATOM 851 C CA . VAL A 1 116 ? 8.981 -4.650 -5.339 1.00 71.06 116 VAL A CA 1
ATOM 852 C C . VAL A 1 116 ? 9.388 -6.102 -5.121 1.00 71.06 116 VAL A C 1
ATOM 854 O O . VAL A 1 116 ? 10.578 -6.394 -5.096 1.00 71.06 116 VAL A O 1
ATOM 857 N N . ILE A 1 117 ? 8.446 -7.050 -5.100 1.00 70.75 117 ILE A N 1
ATOM 858 C CA . ILE A 1 117 ? 8.745 -8.479 -4.853 1.00 70.75 117 ILE A CA 1
ATOM 859 C C . ILE A 1 117 ? 9.787 -9.051 -5.829 1.00 70.75 117 ILE A C 1
ATOM 861 O O . ILE A 1 117 ? 10.578 -9.925 -5.471 1.00 70.75 117 ILE A O 1
ATOM 865 N N . ASN A 1 118 ? 9.799 -8.569 -7.074 1.00 70.00 118 ASN A N 1
ATOM 866 C CA . ASN A 1 118 ? 10.744 -9.031 -8.090 1.00 70.00 118 ASN A CA 1
ATOM 867 C C . ASN A 1 118 ? 12.119 -8.360 -8.003 1.00 70.00 118 ASN A C 1
ATOM 869 O O . ASN A 1 118 ? 13.087 -8.946 -8.480 1.00 70.00 118 ASN A O 1
ATOM 873 N N . ARG A 1 119 ? 12.213 -7.161 -7.418 1.00 67.94 119 ARG A N 1
ATOM 874 C CA . ARG A 1 119 ? 13.463 -6.393 -7.293 1.00 67.94 119 ARG A CA 1
ATOM 875 C C . ARG A 1 119 ? 14.097 -6.499 -5.907 1.00 67.94 119 ARG A C 1
ATOM 877 O O . ARG A 1 119 ? 15.284 -6.221 -5.754 1.00 67.94 119 ARG A O 1
ATOM 884 N N . SER A 1 120 ? 13.336 -6.914 -4.902 1.00 68.06 120 SER A N 1
ATOM 885 C CA . SER A 1 120 ? 13.834 -7.124 -3.550 1.00 68.06 120 SER A CA 1
ATOM 886 C C . SER A 1 120 ? 14.739 -8.350 -3.475 1.00 68.06 120 SER A C 1
ATOM 888 O O . SER A 1 120 ? 14.434 -9.414 -4.016 1.00 68.06 120 SER A O 1
ATOM 890 N N . ARG A 1 121 ? 15.847 -8.223 -2.736 1.00 72.94 121 ARG A N 1
ATOM 891 C CA . ARG A 1 121 ? 16.710 -9.354 -2.375 1.00 72.94 121 ARG A CA 1
ATOM 892 C C . ARG A 1 121 ? 16.015 -10.205 -1.311 1.00 72.94 121 ARG A C 1
ATOM 894 O O . ARG A 1 121 ? 16.252 -10.042 -0.119 1.00 72.94 121 ARG A O 1
ATOM 901 N N . LEU A 1 122 ? 15.115 -11.078 -1.752 1.00 75.06 122 LEU A N 1
ATOM 902 C CA . LEU A 1 122 ? 14.452 -12.066 -0.905 1.00 75.06 122 LEU A CA 1
ATOM 903 C C . LEU A 1 122 ? 15.247 -13.381 -0.937 1.00 75.06 122 LEU A C 1
ATOM 905 O O . LEU A 1 122 ? 15.531 -13.861 -2.035 1.00 75.06 122 LEU A O 1
ATOM 909 N N . PRO A 1 123 ? 15.565 -14.004 0.218 1.00 71.75 123 PRO A N 1
ATOM 910 C CA . PRO A 1 123 ? 16.245 -15.303 0.252 1.00 71.75 123 PRO A CA 1
ATOM 911 C C . PRO A 1 123 ? 15.460 -16.378 -0.510 1.00 71.75 123 PRO A C 1
ATOM 913 O O . PRO A 1 123 ? 16.025 -17.158 -1.267 1.00 71.75 123 PRO A O 1
ATOM 916 N N . THR A 1 124 ? 14.134 -16.385 -0.338 1.00 80.81 124 THR A N 1
ATOM 917 C CA . THR A 1 124 ? 13.183 -17.176 -1.126 1.00 80.81 124 THR A CA 1
ATOM 918 C C . THR A 1 124 ? 11.842 -16.439 -1.213 1.00 80.81 124 THR A C 1
ATOM 920 O O . THR A 1 124 ? 11.391 -15.823 -0.248 1.00 80.81 124 THR A O 1
ATOM 923 N N . LYS A 1 125 ? 11.163 -16.508 -2.368 1.00 82.50 125 LYS A N 1
ATOM 924 C CA . LYS A 1 125 ? 9.870 -15.822 -2.568 1.00 82.50 125 LYS A CA 1
ATOM 925 C C . LYS A 1 125 ? 8.709 -16.503 -1.834 1.00 82.50 125 LYS A C 1
ATOM 927 O O . LYS A 1 125 ? 7.788 -15.832 -1.388 1.00 82.50 125 LYS A O 1
ATOM 932 N N . ARG A 1 126 ? 8.735 -17.833 -1.688 1.00 87.00 126 ARG A N 1
ATOM 933 C CA . ARG A 1 126 ? 7.597 -18.602 -1.149 1.00 87.00 126 ARG A CA 1
ATOM 934 C C . ARG A 1 126 ? 7.279 -18.288 0.324 1.00 87.00 126 ARG A C 1
ATOM 936 O O . ARG A 1 126 ? 6.110 -18.043 0.602 1.00 87.00 126 ARG A O 1
ATOM 943 N N . PRO A 1 127 ? 8.243 -18.266 1.264 1.00 86.06 127 PRO A N 1
ATOM 944 C CA . PRO A 1 127 ? 7.967 -17.888 2.652 1.00 86.06 127 PRO A CA 1
ATOM 945 C C . PRO A 1 127 ? 7.526 -16.430 2.778 1.00 86.06 127 PRO A C 1
ATOM 947 O O . PRO A 1 127 ? 6.635 -16.131 3.563 1.00 86.06 127 PRO A O 1
ATOM 950 N N . PHE A 1 128 ? 8.095 -15.543 1.958 1.00 86.62 128 PHE A N 1
ATOM 951 C CA . PHE A 1 128 ? 7.678 -14.146 1.892 1.00 86.62 128 PHE A CA 1
ATOM 952 C C . PHE A 1 128 ? 6.203 -14.016 1.484 1.00 86.62 128 PHE A C 1
ATOM 954 O O . PHE A 1 128 ? 5.432 -13.380 2.193 1.00 86.62 128 PHE A O 1
ATOM 961 N N . LEU A 1 129 ? 5.789 -14.677 0.397 1.00 86.19 129 LEU A N 1
ATOM 962 C CA . LEU A 1 129 ? 4.392 -14.673 -0.050 1.00 86.19 129 LEU A CA 1
ATOM 963 C C . LEU A 1 129 ? 3.455 -15.302 0.987 1.00 86.19 129 LEU A C 1
ATOM 965 O O . LEU A 1 129 ? 2.367 -14.790 1.194 1.00 86.19 129 LEU A O 1
ATOM 969 N N . LYS A 1 130 ? 3.877 -16.374 1.671 1.00 86.06 130 LYS A N 1
ATOM 970 C CA . LYS A 1 130 ? 3.092 -16.967 2.765 1.00 86.06 130 LYS A CA 1
ATOM 971 C C . LYS A 1 130 ? 2.883 -15.998 3.926 1.00 86.06 130 LYS A C 1
ATOM 973 O O . LYS A 1 130 ? 1.790 -15.970 4.465 1.00 86.06 130 LYS A O 1
ATOM 978 N N . ARG A 1 131 ? 3.906 -15.223 4.296 1.00 87.56 131 ARG A N 1
ATOM 979 C CA . ARG A 1 131 ? 3.786 -14.199 5.342 1.00 87.56 131 ARG A CA 1
ATOM 980 C C . ARG A 1 131 ? 2.835 -13.083 4.922 1.00 87.56 131 ARG A C 1
ATOM 982 O O . ARG A 1 131 ? 2.066 -12.620 5.739 1.00 87.56 131 ARG A O 1
ATOM 989 N N . LEU A 1 132 ? 2.850 -12.676 3.652 1.00 87.88 132 LEU A N 1
ATOM 990 C CA . LEU A 1 132 ? 1.885 -11.681 3.179 1.00 87.88 132 LEU A CA 1
ATOM 991 C C . LEU A 1 132 ? 0.429 -12.130 3.358 1.00 87.88 132 LEU A C 1
ATOM 993 O O . LEU A 1 132 ? -0.418 -11.280 3.547 1.00 87.88 132 LEU A O 1
ATOM 997 N N . LEU A 1 133 ? 0.151 -13.436 3.339 1.00 86.94 133 LEU A N 1
ATOM 998 C CA . LEU A 1 133 ? -1.191 -13.976 3.578 1.00 86.94 133 LEU A CA 1
ATOM 999 C C . LEU A 1 133 ? -1.590 -14.024 5.066 1.00 86.94 133 LEU A C 1
ATOM 1001 O O . LEU A 1 133 ? -2.674 -14.520 5.360 1.00 86.94 133 LEU A O 1
ATOM 1005 N N . THR A 1 134 ? -0.710 -13.627 5.995 1.00 88.31 134 THR A N 1
ATOM 1006 C CA . THR A 1 134 ? -1.053 -13.561 7.427 1.00 88.31 134 THR A CA 1
ATOM 1007 C C . THR A 1 134 ? -1.558 -12.191 7.839 1.00 88.31 134 THR A C 1
ATOM 1009 O O . THR A 1 134 ? -2.331 -12.131 8.788 1.00 88.31 134 THR A O 1
ATOM 1012 N N . TYR A 1 135 ? -1.141 -11.131 7.139 1.00 85.75 135 TYR A N 1
ATOM 1013 C CA . TYR A 1 135 ? -1.737 -9.798 7.246 1.00 85.75 135 TYR A CA 1
ATOM 1014 C C . TYR A 1 135 ? -3.147 -9.806 6.672 1.00 85.75 135 TYR A C 1
ATOM 1016 O O . TYR A 1 135 ? -3.964 -9.054 7.235 1.00 85.75 135 TYR A O 1
#

Sequence (135 aa):
MGIALALRLTAEDLSSLPEKTNLGLCCGNPVGFANVKEGETVLDLSSSSGIDVLLATRRVRPNGETIRVDMTKSMVELSEKNIQKAELSNAKSIEANINSIPLPDSSVDCIINNCVINRSRLPTKRPFLKRLLTY

InterPro domains:
  IPR025714 Methyltransferase domain [PF13847] (37-124)
  IPR026669 Arsenite methyltransferase-like [PTHR43675] (11-128)
  IPR029063 S-adenosyl-L-methionine-dependent methyltransferase superfamily [G3DSA:3.40.50.150] (14-133)
  IPR029063 S-adenosyl-L-methionine-dependent methyltransferase superfamily [SSF53335] (17-131)

pLDDT: mean 82.43, std 14.56, range [36.38, 97.5]

Radius of gyration: 14.04 Å; chains: 1; bounding box: 32×36×38 Å

Organism: NCBI:txid1220188

Foldseek 3Di:
DPPCVQQVHDPVLVVLFDPQQPPVPFPHQQLVVDPQAAQFEEEEAEDGLQSNQLSSLVRNDLNHAYEYEDQDPVSQVSNVVRCVVSVRPRYHYDNDDLQDDPDQFPRGPYYTYTCNLVPDPDPDSVVSVVVVNRD

Secondary structure (DSSP, 8-state):
-HHHHHTT--HHHHHTS-GGG--S-----GGGTS---TT-EEEEEE-SSSHHHHHHHHHH-TTSEEEEEES-HHHHHHHHHHHHHTT-TTEEEEE--TTS----TT--SEEEEEBHHHHS--S-HHHHHHHHTT-